Protein AF-A0A1V4RR61-F1 (afdb_monomer_lite)

Foldseek 3Di:
DDDPPPPPDDPPPPQDKDKDKDDPDPFKIKIKIDGQDQPDDPDDPRPRDDDPDLDAQIKIKMKGHPDPFKIKMWMWGQHPPRDIDIDIDMGGHD

Secondary structure (DSSP, 8-state):
----------------EEEEEEEEETTEEEEEEEE------TTS-----------TT-EEEEEEEEETTEEEEEEEEE-STT-EEEEEEEEE--

Structure (mmCIF, N/CA/C/O backbone):
data_AF-A0A1V4RR61-F1
#
_entry.id   AF-A0A1V4RR61-F1
#
loop_
_atom_site.group_PDB
_atom_site.id
_atom_site.type_symbol
_atom_site.label_atom_id
_atom_site.label_alt_id
_atom_site.label_comp_id
_atom_site.label_asym_id
_atom_site.label_entity_id
_atom_site.label_seq_id
_atom_site.pdbx_PDB_ins_code
_atom_site.Cartn_x
_atom_site.Cartn_y
_atom_site.Cartn_z
_atom_site.occupancy
_atom_site.B_iso_or_equiv
_atom_site.auth_seq_id
_atom_site.auth_comp_id
_atom_site.auth_asym_id
_atom_site.auth_atom_id
_atom_site.pdbx_PDB_model_num
ATOM 1 N N . SER A 1 1 ? 30.013 46.036 -7.963 1.00 42.53 1 SER A N 1
ATOM 2 C CA . SER A 1 1 ? 30.118 45.036 -6.884 1.00 42.53 1 SER A CA 1
ATOM 3 C C . SER A 1 1 ? 28.718 44.553 -6.570 1.00 42.53 1 SER A C 1
ATOM 5 O O . SER A 1 1 ? 27.892 45.388 -6.230 1.00 42.53 1 SER A O 1
ATOM 7 N N . GLY A 1 2 ? 28.419 43.273 -6.791 1.00 38.06 2 GLY A N 1
ATOM 8 C CA . GLY A 1 2 ? 27.082 42.728 -6.546 1.00 38.06 2 GLY A CA 1
ATOM 9 C C . GLY A 1 2 ? 26.778 41.476 -7.363 1.00 38.06 2 GLY A C 1
ATOM 10 O O . GLY A 1 2 ? 25.911 41.518 -8.223 1.00 38.06 2 GLY A O 1
ATOM 11 N N . ASN A 1 3 ? 27.478 40.372 -7.092 1.00 36.72 3 ASN A N 1
ATOM 12 C CA . ASN A 1 3 ? 27.051 39.046 -7.539 1.00 36.72 3 ASN A CA 1
ATOM 13 C C . ASN A 1 3 ? 26.452 38.317 -6.333 1.00 36.72 3 ASN A C 1
ATOM 15 O O . ASN A 1 3 ? 27.170 37.681 -5.568 1.00 36.72 3 ASN A O 1
ATOM 19 N N . ASN A 1 4 ? 25.136 38.436 -6.156 1.00 43.69 4 ASN A N 1
ATOM 20 C CA . ASN A 1 4 ? 24.381 37.538 -5.288 1.00 43.69 4 ASN A CA 1
ATOM 21 C C . ASN A 1 4 ? 24.219 36.204 -6.022 1.00 43.69 4 ASN A C 1
ATOM 23 O O . ASN A 1 4 ? 23.276 36.004 -6.787 1.00 43.69 4 ASN A O 1
ATOM 27 N N . THR A 1 5 ? 25.157 35.287 -5.805 1.00 48.72 5 THR A N 1
ATOM 28 C CA . THR A 1 5 ? 25.015 33.872 -6.151 1.00 48.72 5 THR A CA 1
ATOM 29 C C . THR A 1 5 ? 23.987 33.229 -5.224 1.00 48.72 5 THR A C 1
ATOM 31 O O . THR A 1 5 ? 24.315 32.529 -4.272 1.00 48.72 5 THR A O 1
ATOM 34 N N . ASN A 1 6 ? 22.706 33.415 -5.541 1.00 46.06 6 ASN A N 1
ATOM 35 C CA . ASN A 1 6 ? 21.644 32.540 -5.053 1.00 46.06 6 ASN A CA 1
ATOM 36 C C . ASN A 1 6 ? 21.695 31.208 -5.822 1.00 46.06 6 ASN A C 1
ATOM 38 O O . ASN A 1 6 ? 20.770 30.846 -6.543 1.00 46.06 6 ASN A O 1
ATOM 42 N N . GLN A 1 7 ? 22.788 30.456 -5.666 1.00 48.38 7 GLN A N 1
ATOM 43 C CA . GLN A 1 7 ? 22.840 29.034 -6.015 1.00 48.38 7 GLN A CA 1
ATOM 44 C C . GLN A 1 7 ? 22.143 28.222 -4.918 1.00 48.38 7 GLN A C 1
ATOM 46 O O . GLN A 1 7 ? 22.756 27.448 -4.191 1.00 48.38 7 GLN A O 1
ATOM 51 N N . ARG A 1 8 ? 20.838 28.435 -4.771 1.00 49.44 8 ARG A N 1
ATOM 52 C CA . ARG A 1 8 ? 19.938 27.548 -4.031 1.00 49.44 8 ARG A CA 1
ATOM 53 C C . ARG A 1 8 ? 18.591 27.535 -4.737 1.00 49.44 8 ARG A C 1
ATOM 55 O O . ARG A 1 8 ? 17.587 27.976 -4.195 1.00 49.44 8 ARG A O 1
ATOM 62 N N . LEU A 1 9 ? 18.591 27.039 -5.970 1.00 39.34 9 LEU A N 1
ATOM 63 C CA . LEU A 1 9 ? 17.380 26.541 -6.605 1.00 39.34 9 LEU A CA 1
ATOM 64 C C . LEU A 1 9 ? 17.556 25.035 -6.787 1.00 39.34 9 LEU A C 1
ATOM 66 O O . LEU A 1 9 ? 18.142 24.566 -7.752 1.00 39.34 9 LEU A O 1
ATOM 70 N N . ASN A 1 10 ? 17.116 24.333 -5.747 1.00 40.66 10 ASN A N 1
ATOM 71 C CA . ASN A 1 10 ? 16.422 23.058 -5.804 1.00 40.66 10 ASN A CA 1
ATOM 72 C C . ASN A 1 10 ? 17.059 21.970 -6.672 1.00 40.66 10 ASN A C 1
ATOM 74 O O . ASN A 1 10 ? 16.882 21.907 -7.884 1.00 40.66 10 ASN A O 1
ATOM 78 N N . GLN A 1 11 ? 17.664 21.019 -5.966 1.00 40.88 11 GLN A N 1
ATOM 79 C CA . GLN A 1 11 ? 17.824 19.616 -6.344 1.00 40.88 11 GLN A CA 1
ATOM 80 C C . GLN A 1 11 ? 16.464 18.925 -6.611 1.00 40.88 11 GLN A C 1
ATOM 82 O O . GLN A 1 11 ? 16.205 17.846 -6.104 1.00 40.88 11 GLN A O 1
ATOM 87 N N . ALA A 1 12 ? 15.579 19.535 -7.396 1.00 39.97 12 ALA A N 1
ATOM 88 C CA . ALA A 1 12 ? 14.327 18.948 -7.845 1.00 39.97 12 ALA A CA 1
ATOM 89 C C . ALA A 1 12 ? 14.499 18.438 -9.282 1.00 39.97 12 ALA A C 1
ATOM 91 O O . ALA A 1 12 ? 13.765 18.810 -10.188 1.00 39.97 12 ALA A O 1
ATOM 92 N N . SER A 1 13 ? 15.477 17.552 -9.478 1.00 44.22 13 SER A N 1
ATOM 93 C CA . SER A 1 13 ? 15.303 16.455 -10.435 1.00 44.22 13 SER A CA 1
ATOM 94 C C . SER A 1 13 ? 14.545 15.335 -9.709 1.00 44.22 13 SER A C 1
ATOM 96 O O . SER A 1 13 ? 15.002 14.199 -9.638 1.00 44.22 13 SER A O 1
ATOM 98 N N . GLU A 1 14 ? 13.436 15.692 -9.061 1.00 48.91 14 GLU A N 1
ATOM 99 C CA . GLU A 1 14 ? 12.519 14.762 -8.418 1.00 48.91 14 GLU A CA 1
ATOM 100 C C . GLU A 1 14 ? 11.424 14.494 -9.440 1.00 48.91 14 GLU A C 1
ATOM 102 O O . GLU A 1 14 ? 10.659 15.393 -9.794 1.00 48.91 14 GLU A O 1
ATOM 107 N N . GLU A 1 15 ? 11.394 13.272 -9.966 1.00 54.47 15 GLU A N 1
ATOM 108 C CA . GLU A 1 15 ? 10.290 12.760 -10.774 1.00 54.47 15 GLU A CA 1
ATOM 109 C C . GLU A 1 15 ? 8.965 13.230 -10.165 1.00 54.47 15 GLU A C 1
ATOM 111 O O . GLU A 1 15 ? 8.632 12.891 -9.026 1.00 54.47 15 GLU A O 1
ATOM 116 N N . THR A 1 16 ? 8.217 14.066 -10.885 1.00 61.75 16 THR A N 1
ATOM 117 C CA . THR A 1 16 ? 6.950 14.574 -10.361 1.00 61.75 16 THR A CA 1
ATOM 118 C C . THR A 1 16 ? 5.969 13.408 -10.312 1.00 61.75 16 THR A C 1
ATOM 120 O O . THR A 1 16 ? 5.562 12.899 -11.352 1.00 61.75 16 THR A O 1
ATOM 123 N N . LYS A 1 17 ? 5.591 12.956 -9.112 1.00 71.56 17 LYS A N 1
ATOM 124 C CA . LYS A 1 17 ? 4.655 11.835 -8.936 1.00 71.56 17 LYS A CA 1
ATOM 125 C C . LYS A 1 17 ? 3.235 12.342 -8.716 1.00 71.56 17 LYS A C 1
ATOM 127 O O . LYS A 1 17 ? 2.979 13.117 -7.796 1.00 71.56 17 LYS A O 1
ATOM 132 N N . LEU A 1 18 ? 2.297 11.869 -9.530 1.00 81.19 18 LEU A N 1
ATOM 133 C CA . LEU A 1 18 ? 0.866 12.073 -9.333 1.00 81.19 18 LEU A CA 1
ATOM 134 C C . LEU A 1 18 ? 0.326 10.965 -8.425 1.00 81.19 18 LEU A C 1
ATOM 136 O O . LEU A 1 18 ? 0.587 9.790 -8.661 1.00 81.19 18 LEU A O 1
ATOM 140 N N . SER A 1 19 ? -0.446 11.327 -7.399 1.00 87.50 19 SER A N 1
ATOM 141 C CA . SER A 1 19 ? -1.077 10.373 -6.481 1.00 87.50 19 SER A CA 1
ATOM 142 C C . SER A 1 19 ? -2.590 10.556 -6.479 1.00 87.50 19 SER A C 1
ATOM 144 O O . SER A 1 19 ? -3.091 11.631 -6.157 1.00 87.50 19 SER A O 1
ATOM 146 N N . LEU A 1 20 ? -3.321 9.486 -6.777 1.00 89.25 20 LEU A N 1
ATOM 147 C CA . LEU A 1 20 ? -4.779 9.443 -6.827 1.00 89.25 20 LEU A CA 1
ATOM 148 C C . LEU A 1 20 ? -5.265 8.396 -5.830 1.00 89.25 20 LEU A C 1
ATOM 150 O O . LEU A 1 20 ? -5.006 7.208 -6.001 1.00 89.25 20 LEU A O 1
ATOM 154 N N . GLY A 1 21 ? -5.952 8.824 -4.772 1.00 93.25 21 GLY A N 1
ATOM 155 C CA . GLY A 1 21 ? -6.417 7.912 -3.732 1.00 93.25 21 GLY A CA 1
ATOM 156 C C . GLY A 1 21 ? -7.841 8.184 -3.280 1.00 93.25 21 GLY A C 1
ATOM 157 O O . GLY A 1 21 ? -8.285 9.331 -3.240 1.00 93.25 21 GLY A O 1
ATOM 158 N N . LYS A 1 22 ? -8.557 7.115 -2.934 1.00 95.69 22 LYS A N 1
ATOM 159 C CA . LYS A 1 22 ? -9.957 7.165 -2.519 1.00 95.69 22 LYS A CA 1
ATOM 160 C C . LYS A 1 22 ? -10.275 6.046 -1.529 1.00 95.69 22 LYS A C 1
ATOM 162 O O . LYS A 1 22 ? -9.762 4.935 -1.630 1.00 95.69 22 LYS A O 1
ATOM 167 N N . TYR A 1 23 ? -11.185 6.338 -0.607 1.00 96.50 23 TYR A N 1
ATOM 168 C CA . TYR A 1 23 ? -11.850 5.317 0.195 1.00 96.50 23 TYR A CA 1
ATOM 169 C C . TYR A 1 23 ? -12.953 4.644 -0.630 1.00 96.50 23 TYR A C 1
ATOM 171 O O . TYR A 1 23 ? -13.890 5.306 -1.081 1.00 96.50 23 TYR A O 1
ATOM 179 N N . LEU A 1 24 ? -12.831 3.334 -0.841 1.00 94.56 24 LEU A N 1
ATOM 180 C CA . LEU A 1 24 ? -13.874 2.512 -1.466 1.00 94.56 24 LEU A CA 1
ATOM 181 C C . LEU A 1 24 ? -14.973 2.172 -0.452 1.00 94.56 24 LEU A C 1
ATOM 183 O O . LEU A 1 24 ? -16.149 2.107 -0.794 1.00 94.56 24 LEU A O 1
ATOM 187 N N . THR A 1 25 ? -14.576 2.004 0.810 1.00 95.38 25 THR A N 1
ATOM 188 C CA . THR A 1 25 ? -15.445 1.889 1.987 1.00 95.38 25 THR A CA 1
ATOM 189 C C . THR A 1 25 ? -14.781 2.640 3.152 1.00 95.38 25 THR A C 1
ATOM 191 O O . THR A 1 25 ? -13.599 2.981 3.045 1.00 95.38 25 THR A O 1
ATOM 194 N N . PRO A 1 26 ? -15.462 2.873 4.293 1.00 95.38 26 PRO A N 1
ATOM 195 C CA . PRO A 1 26 ? -14.838 3.515 5.458 1.00 95.38 26 PRO A CA 1
ATOM 196 C C . PRO A 1 26 ? -13.568 2.812 5.965 1.00 95.38 26 PRO A C 1
ATOM 198 O O . PRO A 1 26 ? -12.726 3.440 6.603 1.00 95.38 26 PRO A O 1
ATOM 201 N N . ASN A 1 27 ? -13.427 1.521 5.656 1.00 96.69 27 ASN A N 1
ATOM 202 C CA . ASN A 1 27 ? -12.323 0.682 6.103 1.00 96.69 27 ASN A CA 1
ATOM 203 C C . ASN A 1 27 ? -11.369 0.282 4.970 1.00 96.69 27 ASN A C 1
ATOM 205 O O . ASN A 1 27 ? -10.425 -0.448 5.240 1.00 96.69 27 ASN A O 1
ATOM 209 N N . LEU A 1 28 ? -11.591 0.715 3.725 1.00 96.12 28 LEU A N 1
ATOM 210 C CA . LEU A 1 28 ? -10.780 0.311 2.573 1.00 96.12 28 LEU A CA 1
ATOM 211 C C . LEU A 1 28 ? -10.319 1.532 1.781 1.00 96.12 28 LEU A C 1
ATOM 213 O O . LEU A 1 28 ? -11.127 2.196 1.128 1.00 96.12 28 LEU A O 1
ATOM 217 N N . TYR A 1 29 ? -9.018 1.797 1.815 1.00 97.25 29 TYR A N 1
ATOM 218 C CA . TYR A 1 29 ? -8.367 2.861 1.061 1.00 97.25 29 TYR A CA 1
ATOM 219 C C . TYR A 1 29 ? -7.556 2.279 -0.091 1.00 97.25 29 TYR A C 1
ATOM 221 O O . TYR A 1 29 ? -6.760 1.364 0.113 1.00 97.25 29 TYR A O 1
ATOM 229 N N . LEU A 1 30 ? -7.735 2.836 -1.287 1.00 95.31 30 LEU A N 1
ATOM 230 C CA . LEU A 1 30 ? -6.937 2.522 -2.464 1.00 95.31 30 LEU A CA 1
ATOM 231 C C . LEU A 1 30 ? -6.231 3.785 -2.948 1.00 95.31 30 LEU A C 1
ATOM 233 O O . LEU A 1 30 ? -6.847 4.847 -3.037 1.00 95.31 30 LEU A O 1
ATOM 237 N N . GLN A 1 31 ? -4.955 3.663 -3.288 1.00 94.56 31 GLN A N 1
ATOM 238 C CA . GLN A 1 31 ? -4.154 4.729 -3.867 1.00 94.56 31 GLN A CA 1
ATOM 239 C C . GLN A 1 31 ? -3.319 4.193 -5.020 1.00 94.56 31 GLN A C 1
ATOM 241 O O . GLN A 1 31 ? -2.676 3.156 -4.906 1.00 94.56 31 GLN A O 1
ATOM 246 N N . TYR A 1 32 ? -3.313 4.939 -6.112 1.00 90.94 32 TYR A N 1
ATOM 247 C CA . TYR A 1 32 ? -2.429 4.731 -7.242 1.00 90.94 32 TYR A CA 1
ATOM 248 C C . TYR A 1 32 ? -1.483 5.926 -7.351 1.00 90.94 32 TYR A C 1
ATOM 250 O O . TYR A 1 32 ? -1.922 7.075 -7.239 1.00 90.94 32 TYR A O 1
ATOM 258 N N . LYS A 1 33 ? -0.191 5.660 -7.531 1.00 88.81 33 LYS A N 1
ATOM 259 C CA . LYS A 1 33 ? 0.816 6.680 -7.824 1.00 88.81 33 LYS A CA 1
ATOM 260 C C . LYS A 1 33 ? 1.472 6.375 -9.156 1.00 88.81 33 LYS A C 1
ATOM 262 O O . LYS A 1 33 ? 1.808 5.224 -9.404 1.00 88.81 33 LYS A O 1
ATOM 267 N N . THR A 1 34 ? 1.687 7.407 -9.955 1.00 85.31 34 THR A N 1
ATOM 268 C CA . THR A 1 34 ? 2.382 7.312 -11.239 1.00 85.31 34 THR A CA 1
ATOM 269 C C . THR A 1 34 ? 3.380 8.450 -11.381 1.00 85.31 34 THR A C 1
ATOM 271 O O . THR A 1 34 ? 3.164 9.541 -10.840 1.00 85.31 34 THR A O 1
ATOM 274 N N . SER A 1 35 ? 4.488 8.195 -12.066 1.00 75.50 35 SER A N 1
ATOM 275 C CA . SER A 1 35 ? 5.470 9.223 -12.399 1.00 75.50 35 SER A CA 1
ATOM 276 C C . SER A 1 35 ? 5.020 9.973 -13.654 1.00 75.50 35 SER A C 1
ATOM 278 O O . SER A 1 35 ? 4.739 9.375 -14.687 1.00 75.50 35 SER A O 1
ATOM 280 N N . LEU A 1 36 ? 4.964 11.302 -13.587 1.00 68.56 36 LEU A N 1
ATOM 281 C CA . LEU A 1 36 ? 4.743 12.141 -14.760 1.00 68.56 36 LEU A CA 1
ATOM 282 C C . LEU A 1 36 ? 6.066 12.235 -15.520 1.00 68.56 36 LEU A C 1
ATOM 284 O O . LEU A 1 36 ? 6.943 13.019 -15.159 1.00 68.56 36 LEU A O 1
ATOM 288 N N . ASN A 1 37 ? 6.231 11.404 -16.547 1.00 56.56 37 ASN A N 1
ATOM 289 C CA . ASN A 1 37 ? 7.409 11.466 -17.398 1.00 56.56 37 ASN A CA 1
ATOM 290 C C . ASN A 1 37 ? 7.320 12.694 -18.325 1.00 56.56 37 ASN A C 1
ATOM 292 O O . ASN A 1 37 ? 6.336 12.880 -19.043 1.00 56.56 37 ASN A O 1
ATOM 296 N N . SER A 1 38 ? 8.341 13.549 -18.307 1.00 52.41 38 SER A N 1
ATOM 297 C CA . SER A 1 38 ? 8.449 14.769 -19.118 1.00 52.41 38 SER A CA 1
ATOM 298 C C . SER A 1 38 ? 8.962 14.465 -20.532 1.00 52.41 38 SER A C 1
ATOM 300 O O . SER A 1 38 ? 9.965 15.023 -20.970 1.00 52.41 38 SER A O 1
ATOM 302 N N . ALA A 1 39 ? 8.333 13.523 -21.232 1.00 47.84 39 ALA A N 1
ATOM 303 C CA . ALA A 1 39 ? 8.727 13.147 -22.587 1.00 47.84 39 ALA A CA 1
ATOM 304 C C . ALA A 1 39 ? 7.726 13.710 -23.608 1.00 47.84 39 ALA A C 1
ATOM 306 O O . ALA A 1 39 ? 6.898 12.977 -24.150 1.00 47.84 39 ALA A O 1
ATOM 307 N N . GLY A 1 40 ? 7.784 15.024 -23.853 1.00 39.78 40 GLY A N 1
ATOM 308 C CA . GLY A 1 40 ? 6.879 15.737 -24.752 1.00 39.78 40 GLY A CA 1
ATOM 309 C C . GLY A 1 40 ? 7.569 16.730 -25.696 1.00 39.78 40 GLY A C 1
ATOM 310 O O . GLY A 1 40 ? 7.213 17.896 -25.688 1.00 39.78 40 GLY A O 1
ATOM 311 N N . LEU A 1 41 ? 8.433 16.230 -26.597 1.00 41.44 41 LEU A N 1
ATOM 312 C CA . LEU A 1 41 ? 8.977 16.890 -27.810 1.00 41.44 41 LEU A CA 1
ATOM 313 C C . LEU A 1 41 ? 9.926 18.104 -27.616 1.00 41.44 41 LEU A C 1
ATOM 315 O O . LEU A 1 41 ? 9.592 19.083 -26.954 1.00 41.44 41 LEU A O 1
ATOM 319 N N . PRO A 1 42 ? 11.088 18.138 -28.307 1.00 42.19 42 PRO A N 1
ATOM 320 C CA . PRO A 1 42 ? 11.971 19.296 -28.275 1.00 42.19 42 PRO A CA 1
ATOM 321 C C . PRO A 1 42 ? 11.322 20.472 -29.021 1.00 42.19 42 PRO A C 1
ATOM 323 O O . PRO A 1 42 ? 11.126 20.416 -30.233 1.00 42.19 42 PRO A O 1
ATOM 326 N N . GLY A 1 43 ? 11.024 21.556 -28.301 1.00 47.91 43 GLY A N 1
ATOM 327 C CA . GLY A 1 43 ? 10.750 22.870 -28.899 1.00 47.91 43 GLY A CA 1
ATOM 328 C C . GLY A 1 43 ? 9.383 23.494 -28.616 1.00 47.91 43 GLY A C 1
ATOM 329 O O . GLY A 1 43 ? 9.180 24.651 -28.973 1.00 47.91 43 GLY A O 1
ATOM 330 N N . LEU A 1 44 ? 8.464 22.805 -27.941 1.00 46.91 44 LEU A N 1
ATOM 331 C CA . LEU A 1 44 ? 7.211 23.394 -27.461 1.00 46.91 44 LEU A CA 1
ATOM 332 C C . LEU A 1 44 ? 7.041 22.955 -26.011 1.00 46.91 44 LEU A C 1
ATOM 334 O O . LEU A 1 44 ? 6.878 21.770 -25.773 1.00 46.91 44 LEU A O 1
ATOM 338 N N . GLY A 1 45 ? 7.168 23.899 -25.071 1.00 51.34 45 GLY A N 1
ATOM 339 C CA . GLY A 1 45 ? 7.297 23.637 -23.633 1.00 51.34 45 GLY A CA 1
ATOM 340 C C . GLY A 1 45 ? 6.472 22.447 -23.141 1.00 51.34 45 GLY A C 1
ATOM 341 O O . GLY A 1 45 ? 5.254 22.433 -23.315 1.00 51.34 45 GLY A O 1
ATOM 342 N N . ASP A 1 46 ? 7.176 21.476 -22.551 1.00 49.53 46 ASP A N 1
ATOM 343 C CA . ASP A 1 46 ? 6.670 20.200 -22.049 1.00 49.53 46 ASP A CA 1
ATOM 344 C C . ASP A 1 46 ? 5.477 20.411 -21.110 1.00 49.53 46 ASP A C 1
ATOM 346 O O . ASP A 1 46 ? 5.632 20.636 -19.908 1.00 49.53 46 ASP A O 1
ATOM 350 N N . ILE A 1 47 ? 4.261 20.330 -21.649 1.00 51.44 47 ILE A N 1
ATOM 351 C CA . ILE A 1 47 ? 3.067 20.120 -20.836 1.00 51.44 47 ILE A CA 1
ATOM 352 C C . ILE A 1 47 ? 2.941 18.601 -20.687 1.00 51.44 47 ILE A C 1
ATOM 354 O O . ILE A 1 47 ? 2.510 17.947 -21.642 1.00 51.44 47 ILE A O 1
ATOM 358 N N . PRO A 1 48 ? 3.322 18.009 -19.537 1.00 50.66 48 PRO A N 1
ATOM 359 C CA . PRO A 1 48 ? 3.182 16.577 -19.326 1.00 50.66 48 PRO A CA 1
ATOM 360 C C . PRO A 1 48 ? 1.709 16.199 -19.476 1.00 50.66 48 PRO A C 1
ATOM 362 O O . PRO A 1 48 ? 0.847 16.640 -18.712 1.00 50.66 48 PRO A O 1
ATOM 365 N N . LYS A 1 49 ? 1.402 15.395 -20.496 1.00 51.66 49 LYS A N 1
ATOM 366 C CA . LYS A 1 49 ? 0.073 14.813 -20.652 1.00 51.66 49 LYS A CA 1
ATOM 367 C C . LYS A 1 49 ? 0.003 13.603 -19.723 1.00 51.66 49 LYS A C 1
ATOM 369 O O . LYS A 1 49 ? 0.797 12.685 -19.905 1.00 51.66 49 LYS A O 1
ATOM 374 N N . PRO A 1 50 ? -0.929 13.559 -18.758 1.00 49.75 50 PRO A N 1
ATOM 375 C CA . PRO A 1 50 ? -1.085 12.382 -17.920 1.00 49.75 50 PRO A CA 1
ATOM 376 C C . PRO A 1 50 ? -1.550 11.214 -18.800 1.00 49.75 50 PRO A C 1
ATOM 378 O O . PRO A 1 50 ? -2.690 11.200 -19.271 1.00 49.75 50 PRO A O 1
ATOM 381 N N . SER A 1 51 ? -0.670 10.249 -19.058 1.00 54.28 51 SER A N 1
ATOM 382 C CA . SER A 1 51 ? -1.050 8.936 -19.571 1.00 54.28 51 SER A CA 1
ATOM 383 C C . SER A 1 51 ? -1.198 7.989 -18.390 1.00 54.28 51 SER A C 1
ATOM 385 O O . SER A 1 51 ? -0.293 7.843 -17.579 1.00 54.28 51 SER A O 1
ATOM 387 N N . LEU A 1 52 ? -2.365 7.356 -18.275 1.00 57.03 52 LEU A N 1
ATOM 388 C CA . LEU A 1 52 ? -2.602 6.287 -17.307 1.00 57.03 52 LEU A CA 1
ATOM 389 C C . LEU A 1 52 ? -2.097 4.961 -17.902 1.00 57.03 52 LEU A C 1
ATOM 391 O O . LEU A 1 52 ? -2.885 4.074 -18.226 1.00 57.03 52 LEU A O 1
ATOM 395 N N . SER A 1 53 ? -0.797 4.871 -18.160 1.00 64.62 53 SER A N 1
ATOM 396 C CA . SER A 1 53 ? -0.121 3.648 -18.595 1.00 64.62 53 SER A CA 1
ATOM 397 C C . SER A 1 53 ? 0.542 3.008 -17.378 1.00 64.62 53 SER A C 1
ATOM 399 O O . SER A 1 53 ? 1.201 3.705 -16.624 1.00 64.62 53 SER A O 1
ATOM 401 N N . TRP A 1 54 ? 0.357 1.693 -17.171 1.00 72.06 54 TRP A N 1
ATOM 402 C CA . TRP A 1 54 ? 1.012 0.963 -16.075 1.00 72.06 54 TRP A CA 1
ATOM 403 C C . TRP A 1 54 ? 2.516 0.817 -16.360 1.00 72.06 54 TRP A C 1
ATOM 405 O O . TRP A 1 54 ? 2.959 -0.142 -17.010 1.00 72.06 54 TRP A O 1
ATOM 415 N N . GLU A 1 55 ? 3.302 1.794 -15.923 1.00 75.62 55 GLU A N 1
ATOM 416 C CA . GLU A 1 55 ? 4.722 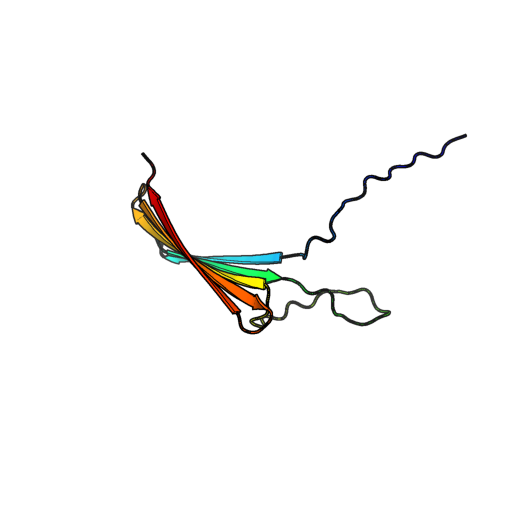1.968 -16.244 1.00 75.62 55 GLU A CA 1
ATOM 417 C C . GLU A 1 55 ? 5.650 1.650 -15.064 1.00 75.62 55 GLU A C 1
ATOM 419 O O . GLU A 1 55 ? 5.216 1.354 -13.954 1.00 75.62 55 GLU A O 1
ATOM 424 N N . SER A 1 56 ? 6.959 1.610 -15.326 1.00 73.94 56 SER A N 1
ATOM 425 C CA . SER A 1 56 ? 7.946 1.471 -14.250 1.00 73.94 56 SER A CA 1
ATOM 426 C C . SER A 1 56 ? 7.856 2.668 -13.302 1.00 73.94 56 SER A C 1
ATOM 428 O O . SER A 1 56 ? 7.737 3.806 -13.749 1.00 73.94 56 SER A O 1
ATOM 430 N N . GLY A 1 57 ? 7.910 2.412 -11.998 1.00 78.56 57 GLY A N 1
ATOM 431 C CA . GLY A 1 57 ? 7.715 3.420 -10.958 1.00 78.56 57 GLY A CA 1
ATOM 432 C C . GLY A 1 57 ? 6.253 3.624 -10.558 1.00 78.56 57 GLY A C 1
ATOM 433 O O . GLY A 1 57 ? 6.004 4.303 -9.558 1.00 78.56 57 GLY A O 1
ATOM 434 N N . ASP A 1 58 ? 5.301 3.013 -11.269 1.00 86.12 58 ASP A N 1
ATOM 435 C CA . ASP A 1 58 ? 3.902 3.013 -10.860 1.00 86.12 58 ASP A CA 1
ATOM 436 C C . ASP A 1 58 ? 3.678 2.151 -9.624 1.00 86.12 58 ASP A C 1
ATOM 438 O O . ASP A 1 58 ? 4.227 1.054 -9.475 1.00 86.12 58 ASP A O 1
ATOM 442 N N . GLN A 1 59 ? 2.819 2.653 -8.741 1.00 91.31 59 GLN A N 1
ATOM 443 C CA . GLN A 1 59 ? 2.562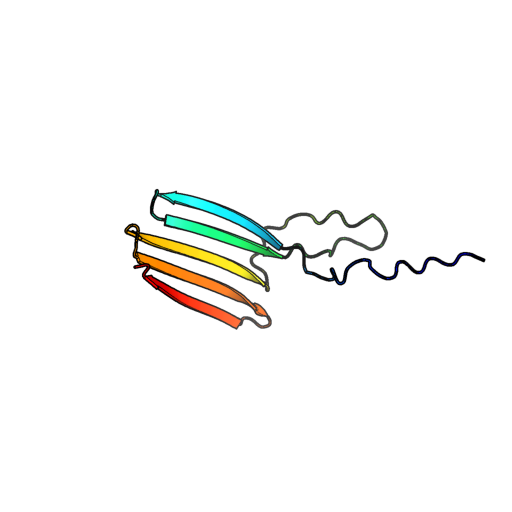 2.059 -7.440 1.00 91.31 59 GLN A CA 1
ATOM 444 C C . GLN A 1 59 ? 1.066 1.927 -7.192 1.00 91.31 59 GLN A C 1
ATOM 446 O O . GLN A 1 59 ? 0.301 2.873 -7.376 1.00 91.31 59 GLN A O 1
ATOM 451 N N . LEU A 1 60 ? 0.659 0.771 -6.683 1.00 93.06 60 LEU A N 1
ATOM 452 C CA . LEU A 1 60 ? -0.668 0.514 -6.149 1.00 93.06 60 LEU A CA 1
ATOM 453 C C . LEU A 1 60 ? -0.548 0.236 -4.650 1.00 93.06 60 LEU A C 1
ATOM 455 O O . LEU A 1 60 ? 0.176 -0.657 -4.216 1.00 93.06 60 LEU A O 1
ATOM 459 N N . PHE A 1 61 ? -1.276 1.001 -3.850 1.00 96.06 61 PHE A N 1
ATOM 460 C CA . PHE A 1 61 ? -1.354 0.849 -2.407 1.00 96.06 61 PHE A CA 1
ATOM 461 C C . PHE A 1 61 ? -2.796 0.573 -1.994 1.00 96.06 61 PHE A C 1
ATOM 463 O O . PHE A 1 61 ? -3.714 1.303 -2.369 1.00 96.06 61 PHE A O 1
ATOM 470 N N . LEU A 1 62 ? -2.981 -0.464 -1.186 1.00 97.31 62 LEU A N 1
ATOM 471 C CA . LEU A 1 62 ? -4.256 -0.830 -0.589 1.00 97.31 62 LEU A CA 1
ATOM 472 C C . LEU A 1 62 ? -4.077 -0.882 0.926 1.00 97.31 62 LEU A C 1
ATOM 474 O O . LEU A 1 62 ? -3.160 -1.538 1.411 1.00 97.31 62 LEU A O 1
ATOM 478 N N . GLU A 1 63 ? -4.954 -0.230 1.678 1.00 97.50 63 GLU A N 1
ATOM 479 C CA . GLU A 1 63 ? -5.012 -0.349 3.136 1.00 97.50 63 GLU A CA 1
ATOM 480 C C . GLU A 1 63 ? -6.415 -0.769 3.561 1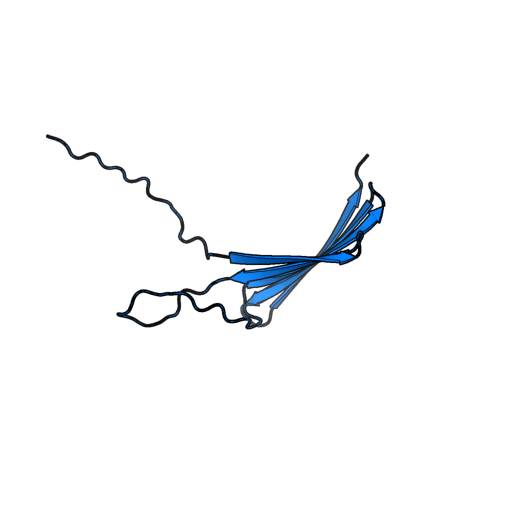.00 97.50 63 GLU A C 1
ATOM 482 O O . GLU A 1 63 ? -7.404 -0.120 3.214 1.00 97.50 63 GLU A O 1
ATOM 487 N N . TYR A 1 64 ? -6.488 -1.841 4.345 1.00 97.69 64 TYR A N 1
ATOM 488 C CA . TYR A 1 64 ? -7.694 -2.279 5.022 1.00 97.69 64 TYR A CA 1
ATOM 489 C C . TYR A 1 64 ? -7.568 -2.051 6.530 1.00 97.69 64 TYR A C 1
ATOM 491 O O . TYR A 1 64 ? -6.669 -2.573 7.197 1.00 97.69 64 TYR A O 1
ATOM 499 N N . ARG A 1 65 ? -8.490 -1.268 7.085 1.00 97.12 65 ARG A N 1
ATOM 500 C CA . ARG A 1 65 ? -8.597 -0.997 8.516 1.00 97.12 65 ARG A CA 1
ATOM 501 C C . ARG A 1 65 ? -9.504 -2.040 9.160 1.00 97.12 65 ARG A C 1
ATOM 503 O O . ARG A 1 65 ? -10.715 -2.021 8.964 1.00 97.12 65 ARG A O 1
ATOM 510 N N . ILE A 1 66 ? -8.918 -2.918 9.967 1.00 96.62 66 ILE A N 1
ATOM 511 C CA . ILE A 1 66 ? -9.659 -3.944 10.711 1.00 96.62 66 ILE A CA 1
ATOM 512 C C . ILE A 1 66 ? -10.402 -3.290 11.881 1.00 96.62 66 ILE A C 1
ATOM 514 O O . ILE A 1 66 ? -11.571 -3.578 12.122 1.00 96.62 66 ILE A O 1
ATOM 518 N N . ASN A 1 67 ? -9.738 -2.373 12.589 1.00 94.81 67 ASN A N 1
ATOM 519 C CA . ASN A 1 67 ? -10.334 -1.509 13.609 1.00 94.81 67 ASN A CA 1
ATOM 520 C C . ASN A 1 67 ? -9.490 -0.228 13.785 1.00 94.81 67 ASN A C 1
ATOM 522 O O . ASN A 1 67 ? -8.530 -0.002 13.052 1.00 94.81 67 ASN A O 1
ATOM 526 N N . ARG A 1 68 ? -9.828 0.636 14.754 1.00 91.62 68 ARG A N 1
ATOM 527 C CA . ARG A 1 68 ? -9.111 1.908 14.992 1.00 91.62 68 ARG A CA 1
ATOM 528 C C . ARG A 1 68 ? -7.608 1.730 15.271 1.00 91.62 68 ARG A C 1
ATOM 530 O O . ARG A 1 68 ? -6.833 2.643 14.995 1.00 91.62 68 ARG A O 1
ATOM 537 N N . ASN A 1 69 ? -7.210 0.577 15.794 1.00 96.56 69 ASN A N 1
ATOM 538 C CA . ASN A 1 69 ? -5.864 0.285 16.272 1.00 96.56 69 ASN A CA 1
ATOM 539 C C . ASN A 1 69 ? -5.105 -0.687 15.364 1.00 96.56 69 ASN A C 1
ATOM 541 O O . ASN A 1 69 ? -3.903 -0.841 15.544 1.00 96.56 69 ASN A O 1
ATOM 545 N N . TRP A 1 70 ? -5.775 -1.321 14.400 1.00 97.25 70 TRP A N 1
ATOM 546 C CA . TRP A 1 70 ? -5.196 -2.355 13.552 1.00 97.25 70 TRP A CA 1
ATOM 547 C C . TRP A 1 70 ? -5.551 -2.147 12.081 1.00 97.25 70 TRP A C 1
ATOM 549 O O . TRP A 1 70 ? -6.726 -2.120 11.701 1.00 97.25 70 TRP A O 1
ATOM 559 N N . SER A 1 71 ? -4.526 -2.044 11.237 1.00 97.19 71 SER A N 1
ATOM 560 C CA . SER A 1 71 ? -4.669 -2.086 9.782 1.00 97.19 71 SER A CA 1
ATOM 561 C C . SER A 1 71 ? -3.678 -3.052 9.144 1.00 97.19 71 SER A C 1
ATOM 563 O O . SER A 1 71 ? -2.610 -3.333 9.693 1.00 97.19 71 SER A O 1
ATOM 565 N N . ILE A 1 72 ? -4.046 -3.549 7.968 1.00 97.44 72 ILE A N 1
ATOM 566 C CA . ILE A 1 72 ? -3.173 -4.269 7.045 1.00 97.44 72 ILE A CA 1
ATOM 567 C C . ILE A 1 72 ? -3.090 -3.467 5.751 1.00 97.44 72 ILE A C 1
ATOM 569 O O . ILE A 1 72 ? -4.082 -2.894 5.306 1.00 97.44 72 ILE A O 1
ATOM 573 N N . SER A 1 73 ? -1.915 -3.403 5.146 1.00 97.12 73 SER A N 1
ATOM 574 C CA . SER A 1 73 ? -1.731 -2.774 3.851 1.00 97.12 73 SER A CA 1
ATOM 575 C C 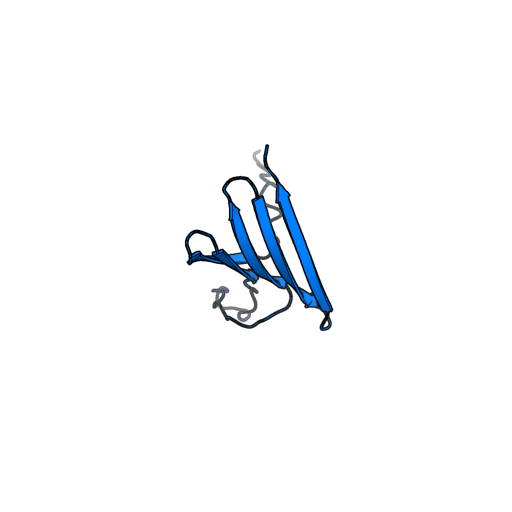. SER A 1 73 ? -0.845 -3.602 2.943 1.00 97.12 73 SER A C 1
ATOM 577 O O . SER A 1 73 ? 0.038 -4.337 3.388 1.00 97.12 73 SER A O 1
ATOM 579 N N . THR A 1 74 ? -1.109 -3.476 1.652 1.00 96.69 74 THR A N 1
ATOM 580 C CA . THR A 1 74 ? -0.323 -4.078 0.587 1.00 96.69 74 THR A CA 1
ATOM 581 C C . THR A 1 74 ? 0.142 -2.985 -0.354 1.00 96.69 74 THR A C 1
ATOM 583 O O . THR A 1 74 ? -0.620 -2.086 -0.713 1.00 96.69 74 THR A O 1
ATOM 586 N N . PHE A 1 75 ? 1.393 -3.079 -0.763 1.00 94.56 75 PHE A N 1
ATOM 587 C CA . PHE A 1 75 ? 2.026 -2.183 -1.709 1.00 94.56 75 PHE A CA 1
ATOM 588 C C . PHE A 1 75 ? 2.551 -3.011 -2.874 1.00 94.56 75 PHE A C 1
ATOM 590 O O . PHE A 1 75 ? 3.211 -4.026 -2.659 1.00 94.56 75 PHE A O 1
ATOM 597 N N . TYR A 1 76 ? 2.246 -2.574 -4.086 1.00 93.69 76 TYR A N 1
ATOM 598 C CA . TYR A 1 76 ? 2.689 -3.177 -5.329 1.00 93.69 76 TYR A CA 1
ATOM 599 C C . TYR A 1 76 ? 3.339 -2.099 -6.185 1.00 93.69 76 TYR A C 1
ATOM 601 O O . TYR A 1 76 ? 2.733 -1.058 -6.417 1.00 93.69 76 TYR A O 1
ATOM 609 N N . GLU A 1 77 ? 4.557 -2.339 -6.650 1.00 91.62 77 GLU A N 1
ATOM 610 C CA . GLU A 1 77 ? 5.301 -1.407 -7.492 1.00 91.62 77 GLU A CA 1
ATOM 611 C C . GLU A 1 77 ? 5.886 -2.145 -8.687 1.00 91.62 77 GLU A C 1
ATOM 613 O O . GLU A 1 77 ? 6.566 -3.166 -8.526 1.00 91.62 77 GLU A O 1
ATOM 618 N N . LYS A 1 78 ? 5.624 -1.621 -9.886 1.00 86.81 78 LYS A N 1
ATOM 619 C CA . LYS A 1 78 ? 6.303 -2.073 -11.097 1.00 86.81 78 LYS A CA 1
ATOM 620 C C . LYS A 1 78 ? 7.682 -1.434 -11.143 1.00 86.81 78 LYS A C 1
ATOM 622 O O . LYS A 1 78 ? 7.820 -0.223 -11.024 1.00 86.81 78 LYS A O 1
ATOM 627 N N . GLN A 1 79 ? 8.698 -2.263 -11.302 1.00 85.56 79 GLN A N 1
ATOM 628 C CA . GLN A 1 79 ? 10.080 -1.842 -11.467 1.00 85.56 79 GLN A CA 1
ATOM 629 C C . GLN A 1 79 ? 10.516 -2.063 -12.917 1.00 85.56 79 GLN A C 1
ATOM 631 O O . GLN A 1 79 ? 9.816 -2.689 -13.719 1.00 85.56 79 GLN A O 1
ATOM 636 N N . GLU A 1 80 ? 11.695 -1.556 -13.257 1.00 82.69 80 GLU A N 1
ATOM 637 C CA . GLU A 1 80 ? 12.292 -1.784 -14.567 1.00 82.69 80 GLU A CA 1
ATOM 638 C C . GLU A 1 80 ? 12.589 -3.273 -14.796 1.00 82.69 80 GLU A C 1
ATOM 640 O O . GLU A 1 80 ? 12.833 -4.035 -13.854 1.00 82.69 80 GLU A O 1
ATOM 645 N N . ASN A 1 81 ? 12.634 -3.675 -16.069 1.00 84.94 81 ASN A N 1
ATOM 646 C CA . ASN A 1 81 ? 12.952 -5.042 -16.502 1.00 84.94 81 ASN A CA 1
ATOM 647 C C . ASN A 1 81 ? 11.960 -6.101 -15.986 1.00 84.94 81 ASN A C 1
ATOM 649 O O . ASN A 1 81 ? 12.375 -7.159 -15.513 1.00 84.94 81 ASN A O 1
ATOM 653 N N . ASP A 1 82 ? 10.660 -5.789 -16.041 1.00 79.12 82 ASP A N 1
ATOM 654 C CA . ASP A 1 82 ? 9.552 -6.676 -15.645 1.00 79.12 82 ASP A CA 1
ATOM 655 C C . ASP A 1 82 ? 9.630 -7.196 -14.201 1.00 79.12 82 ASP A C 1
ATOM 657 O O . ASP A 1 82 ? 9.038 -8.218 -13.843 1.00 79.12 82 ASP A O 1
ATOM 661 N N . LYS A 1 83 ? 10.356 -6.481 -13.340 1.00 88.25 83 LYS A N 1
ATOM 662 C CA . LYS A 1 83 ? 10.408 -6.774 -11.912 1.00 88.25 83 LYS A CA 1
ATOM 663 C C . LYS A 1 83 ? 9.241 -6.116 -11.199 1.00 88.25 83 LYS A C 1
ATOM 665 O O . LYS A 1 83 ? 8.758 -5.054 -11.582 1.00 88.25 83 LYS A O 1
ATOM 670 N N . PHE A 1 84 ? 8.829 -6.737 -10.103 1.00 89.12 84 PHE A N 1
ATOM 671 C CA . PHE A 1 84 ? 7.784 -6.209 -9.243 1.00 89.12 84 PHE A CA 1
ATOM 672 C C . PHE A 1 84 ? 8.225 -6.284 -7.794 1.00 89.12 84 PHE A C 1
ATOM 674 O O . PHE A 1 84 ? 8.821 -7.274 -7.363 1.00 89.12 84 PHE A O 1
ATOM 681 N N . LYS A 1 85 ? 7.900 -5.241 -7.039 1.00 92.56 85 LYS A N 1
ATOM 682 C CA . LYS A 1 85 ? 8.046 -5.223 -5.591 1.00 92.56 85 LYS A CA 1
ATOM 683 C C . LYS A 1 85 ? 6.674 -5.345 -4.952 1.00 92.56 85 LYS A C 1
ATOM 685 O O . LYS A 1 85 ? 5.751 -4.619 -5.312 1.00 92.56 85 LYS A O 1
ATOM 690 N N . ILE A 1 86 ? 6.565 -6.261 -3.996 1.00 94.31 86 ILE A N 1
ATOM 691 C CA . ILE A 1 86 ? 5.350 -6.498 -3.224 1.00 94.31 86 ILE A CA 1
ATOM 692 C C . ILE A 1 86 ? 5.716 -6.429 -1.748 1.00 94.31 86 ILE A C 1
ATOM 694 O O . ILE A 1 86 ? 6.521 -7.232 -1.286 1.00 94.31 86 ILE A O 1
ATOM 698 N N . ASP A 1 87 ? 5.109 -5.500 -1.015 1.00 96.25 87 ASP A N 1
ATOM 699 C CA . ASP A 1 87 ? 5.250 -5.411 0.437 1.00 96.25 87 ASP A CA 1
ATOM 700 C C . ASP A 1 87 ? 3.881 -5.597 1.096 1.00 96.25 87 ASP A C 1
ATOM 702 O O . ASP A 1 87 ? 2.896 -4.974 0.697 1.00 96.25 87 ASP A O 1
ATOM 706 N N . ILE A 1 88 ? 3.832 -6.403 2.155 1.00 96.31 88 ILE A N 1
ATOM 707 C CA . ILE A 1 88 ? 2.662 -6.543 3.028 1.00 96.31 88 ILE A CA 1
ATOM 708 C C . ILE A 1 88 ? 3.063 -6.054 4.414 1.00 96.31 88 ILE A C 1
ATOM 710 O O . ILE A 1 88 ? 4.099 -6.454 4.945 1.00 96.31 88 ILE A O 1
ATOM 714 N N . LYS A 1 89 ? 2.263 -5.163 4.999 1.00 96.69 89 LYS A N 1
ATOM 715 C CA . LYS A 1 89 ? 2.531 -4.558 6.307 1.00 96.69 89 LYS A CA 1
ATOM 716 C C . LYS A 1 89 ? 1.280 -4.609 7.166 1.00 96.69 89 LYS A C 1
ATOM 718 O O . LYS A 1 89 ? 0.173 -4.437 6.671 1.00 96.69 89 LYS A O 1
ATOM 723 N N . TRP A 1 90 ? 1.452 -4.782 8.469 1.00 96.88 90 TRP A N 1
ATOM 724 C CA . TRP A 1 90 ? 0.399 -4.557 9.455 1.00 96.88 90 TRP A CA 1
ATOM 725 C C . TRP A 1 90 ? 0.851 -3.488 10.444 1.00 96.88 90 TRP A C 1
ATOM 727 O O . TRP A 1 90 ? 2.027 -3.408 10.800 1.00 96.88 90 TRP A O 1
ATOM 737 N N . ARG A 1 91 ? -0.086 -2.648 10.879 1.00 96.31 91 ARG A N 1
ATOM 738 C CA . ARG A 1 91 ? 0.148 -1.600 11.875 1.00 96.31 91 ARG A CA 1
ATOM 739 C C . ARG A 1 91 ? -0.744 -1.858 13.078 1.00 96.31 91 ARG A C 1
ATOM 741 O O . ARG A 1 91 ? -1.952 -2.001 12.910 1.00 96.31 91 ARG A O 1
ATOM 748 N N . LEU A 1 92 ? -0.137 -1.892 14.261 1.00 95.38 92 LEU A N 1
ATOM 749 C CA . LEU A 1 92 ? -0.811 -1.941 15.556 1.00 95.38 92 LEU A CA 1
ATOM 750 C C . LEU A 1 92 ? -0.458 -0.667 16.328 1.00 95.38 92 LEU A C 1
ATOM 752 O O . LEU A 1 92 ? 0.722 -0.380 16.511 1.00 95.38 92 LEU A O 1
ATOM 756 N N . ASN A 1 93 ? -1.467 0.089 16.754 1.00 91.69 93 ASN A N 1
ATOM 757 C CA . ASN A 1 93 ? -1.306 1.294 17.567 1.00 91.69 93 ASN A CA 1
ATOM 758 C C . ASN A 1 93 ? -1.89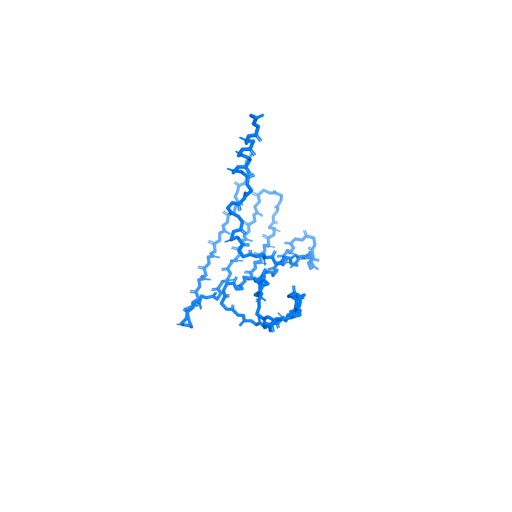2 1.039 18.962 1.00 91.69 93 ASN A C 1
ATOM 760 O O . ASN A 1 93 ? -3.051 0.626 19.054 1.00 91.69 93 ASN A O 1
ATOM 764 N N . PHE A 1 94 ? -1.116 1.303 20.014 1.00 85.81 94 PHE A N 1
ATOM 765 C CA . PHE A 1 94 ? -1.520 1.165 21.418 1.00 85.81 94 PHE A CA 1
ATOM 766 C C . PHE A 1 94 ? -1.791 2.531 22.044 1.00 85.81 94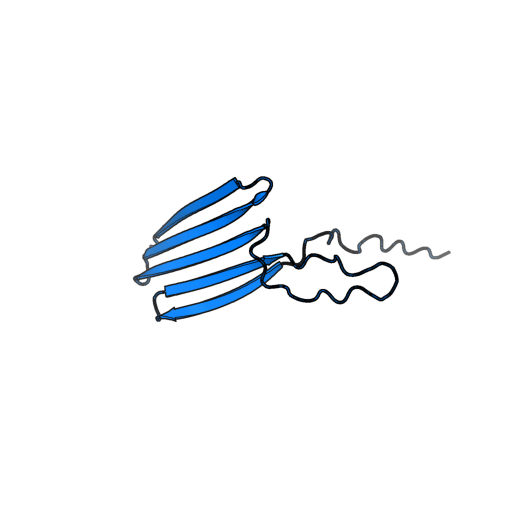 PHE A C 1
ATOM 768 O O . PHE A 1 94 ? -1.040 3.477 21.712 1.00 85.81 94 PHE A O 1
#

pLDDT: mean 75.62, std 21.69, range [36.72, 97.69]

Radius of gyration: 19.24 Å; chains: 1; bounding box: 46×52×50 Å

Sequence (94 aa):
SGNNTNQRLNQASEETKLSLGKYLTPNLYLQYKTSLNSAGLPGLGDIPKPSLSWESGDQLFLEYRINRNWSISTFYEKQENDKFKIDIKWRLNF